Protein AF-A0A833DG82-F1 (afdb_monomer)

Mean predicted aligned error: 3.49 Å

pLDDT: mean 90.37, std 11.55, range [44.78, 98.5]

Sequence (78 aa):
MNRRKYMEFKVDVREIMEEENVDEEHRANLLGSTWAKGERKGIDAAIEFVEEKLEEQIISDKTAERIIKVLKGYRKVR

Secondary structure (DSSP, 8-state):
--HHHHHHHHHHHHHHHHHTT--HHHHHHHHHHHHHHHHHH-HHHHHHHHHHHHHTTSS-HHHHHHHHHHHHHHHTT-

Radius of gyration: 11.4 Å; Cα contacts (8 Å, |Δi|>4): 59; chains: 1; bounding box: 27×22×30 Å

Nearest PDB structures (foldseek):
  5ij8-a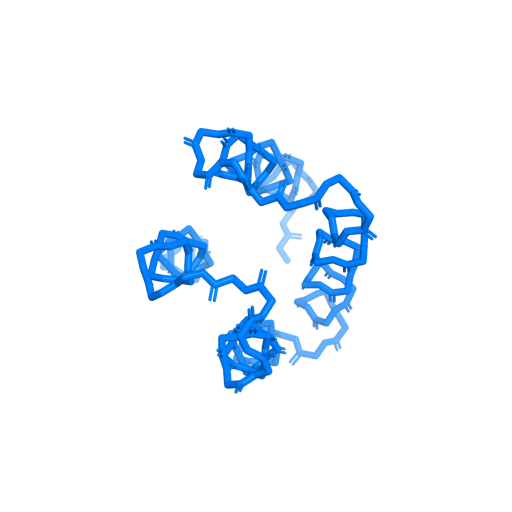ssembly1_T  TM=6.325E-01  e=1.552E+00  Homo sapiens
  7te2-assembly1_A  TM=4.872E-01  e=2.857E+00  Rhodobacter capsulatus Y262
  2odm-assembly1_A  TM=4.778E-01  e=4.212E+00  Staphylococcus aureus subsp. aureus MW2

Foldseek 3Di:
DDPVLLVVLLVQLLVLCVVQVQPPVCSCVLSVVLSVCCVPPNLVSSLVVLVVCCVVVSGDPSSSVSSNVSSVVVVVVD

Solvent-accessible surface area (backbone atoms only — not comparable to full-atom values): 4426 Å² total; per-residue (Å²): 132,62,71,68,64,55,52,53,50,54,50,55,49,49,51,50,38,61,77,65,64,48,54,74,87,49,49,62,55,54,54,52,50,36,50,54,29,28,74,75,68,32,62,66,51,19,44,54,50,44,52,51,36,35,77,71,64,67,40,51,70,70,52,40,53,53,48,45,50,53,54,55,56,66,60,72,79,112

Structure (mmCIF, N/CA/C/O backbone):
data_AF-A0A833DG82-F1
#
_entry.id   AF-A0A833DG82-F1
#
loop_
_atom_site.group_PDB
_atom_site.id
_atom_site.type_symbol
_atom_site.label_atom_id
_atom_site.label_alt_id
_atom_site.label_comp_id
_atom_site.label_asym_id
_atom_site.label_entity_id
_atom_site.label_seq_id
_atom_site.pdbx_PDB_ins_code
_atom_site.Cartn_x
_atom_site.Cartn_y
_atom_site.Cartn_z
_atom_site.occupancy
_atom_site.B_iso_or_equiv
_atom_site.auth_seq_id
_atom_site.auth_comp_id
_atom_site.auth_asym_id
_atom_site.auth_atom_id
_atom_site.pdbx_PDB_model_num
ATOM 1 N N . MET A 1 1 ? 13.127 -1.935 -14.472 1.00 60.31 1 MET A N 1
ATOM 2 C CA . MET A 1 1 ? 11.798 -1.808 -15.119 1.00 60.31 1 MET A CA 1
ATOM 3 C C . MET A 1 1 ? 11.758 -0.465 -15.851 1.00 60.31 1 MET A C 1
ATOM 5 O O . MET A 1 1 ? 12.494 0.431 -15.467 1.00 60.31 1 MET A O 1
ATOM 9 N N . ASN A 1 2 ? 11.052 -0.341 -16.982 1.00 68.38 2 ASN A N 1
ATOM 10 C CA . ASN A 1 2 ? 11.077 0.905 -17.769 1.00 68.38 2 ASN A CA 1
ATOM 11 C C . ASN A 1 2 ? 10.234 1.992 -17.068 1.00 68.38 2 ASN A C 1
ATOM 13 O O . ASN A 1 2 ? 9.149 1.694 -16.570 1.00 68.38 2 ASN A O 1
ATOM 17 N N . ARG A 1 3 ? 10.725 3.239 -17.057 1.00 67.94 3 ARG A N 1
ATOM 18 C CA . ARG A 1 3 ? 10.150 4.413 -16.376 1.00 67.94 3 ARG A CA 1
ATOM 19 C C . ARG A 1 3 ? 8.647 4.609 -16.617 1.00 67.94 3 ARG A C 1
ATOM 21 O O . ARG A 1 3 ? 7.949 4.990 -15.686 1.00 67.94 3 ARG A O 1
ATOM 28 N N . ARG A 1 4 ? 8.130 4.299 -17.814 1.00 76.69 4 ARG A N 1
ATOM 29 C CA . ARG A 1 4 ? 6.685 4.389 -18.115 1.00 76.69 4 ARG A CA 1
ATOM 30 C C . ARG A 1 4 ? 5.840 3.469 -17.228 1.00 76.69 4 ARG A C 1
ATOM 32 O O . ARG A 1 4 ? 4.903 3.933 -16.593 1.00 76.69 4 ARG A O 1
ATOM 39 N N . LYS A 1 5 ? 6.234 2.198 -17.112 1.00 70.56 5 LYS A N 1
ATOM 40 C CA . LYS A 1 5 ? 5.541 1.214 -16.264 1.00 70.56 5 LYS A CA 1
ATOM 41 C C . LYS A 1 5 ? 5.620 1.584 -14.777 1.00 70.56 5 LYS A C 1
ATOM 43 O O . LYS A 1 5 ? 4.730 1.246 -14.013 1.00 70.56 5 LYS A O 1
ATOM 48 N N . TYR A 1 6 ? 6.667 2.306 -14.363 1.00 71.69 6 TYR A N 1
ATOM 49 C CA . TYR A 1 6 ? 6.787 2.811 -12.987 1.00 71.69 6 TYR A CA 1
ATOM 50 C C . TYR A 1 6 ? 5.876 3.996 -12.684 1.00 71.69 6 TYR A C 1
ATOM 52 O O . TYR A 1 6 ? 5.503 4.186 -11.530 1.00 71.69 6 TYR A O 1
ATOM 60 N N . MET A 1 7 ? 5.524 4.795 -13.692 1.00 81.94 7 MET A N 1
ATOM 61 C CA . MET A 1 7 ? 4.545 5.869 -13.522 1.00 81.94 7 MET A CA 1
ATOM 62 C C . MET A 1 7 ? 3.129 5.301 -13.437 1.00 81.94 7 MET A C 1
ATOM 64 O O . MET A 1 7 ? 2.380 5.740 -12.575 1.00 81.94 7 MET A O 1
ATOM 68 N N . GLU A 1 8 ? 2.809 4.286 -14.248 1.00 84.50 8 GLU A N 1
ATOM 69 C CA . GLU A 1 8 ? 1.553 3.521 -14.139 1.00 84.50 8 GLU A CA 1
ATOM 70 C C . GLU A 1 8 ? 1.406 2.937 -12.720 1.00 84.50 8 GLU A C 1
ATOM 72 O O . GLU A 1 8 ? 0.420 3.214 -12.050 1.00 84.50 8 GLU A O 1
ATOM 77 N N . PHE A 1 9 ? 2.460 2.301 -12.188 1.00 84.69 9 PHE A N 1
ATOM 78 C CA . PHE A 1 9 ?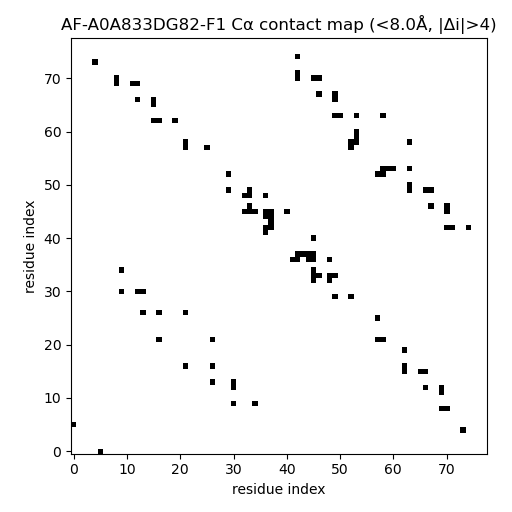 2.469 1.769 -10.817 1.00 84.69 9 PHE A CA 1
ATOM 79 C C . PHE A 1 9 ? 2.090 2.815 -9.760 1.00 84.69 9 PHE A C 1
ATOM 81 O O . PHE A 1 9 ? 1.324 2.536 -8.840 1.00 84.69 9 PHE A O 1
ATOM 88 N N . LYS A 1 10 ? 2.649 4.025 -9.864 1.00 88.44 10 LYS A N 1
ATOM 89 C CA . LYS A 1 10 ? 2.367 5.084 -8.891 1.00 88.44 10 LYS A CA 1
ATOM 90 C C . LYS A 1 10 ? 0.924 5.555 -8.939 1.00 88.44 10 LYS A C 1
ATOM 92 O O . LYS A 1 10 ? 0.393 5.928 -7.898 1.00 88.44 10 LYS A O 1
ATOM 97 N N . VAL A 1 11 ? 0.345 5.601 -10.136 1.00 92.75 11 VAL A N 1
ATOM 98 C CA . VAL A 1 11 ? -1.054 5.979 -10.324 1.00 92.75 11 VAL A CA 1
ATOM 99 C C . VAL A 1 11 ? -1.941 4.912 -9.692 1.00 92.75 11 VAL A C 1
ATOM 101 O O . VAL A 1 11 ? -2.708 5.257 -8.800 1.00 92.75 11 VAL A O 1
ATOM 104 N N . ASP A 1 12 ? -1.718 3.637 -10.019 1.00 94.06 12 ASP A N 1
ATOM 105 C CA . ASP A 1 12 ? -2.497 2.513 -9.486 1.00 94.06 12 ASP A CA 1
ATOM 106 C C . ASP A 1 12 ? -2.458 2.454 -7.949 1.00 94.06 12 ASP A C 1
ATOM 108 O O . ASP A 1 12 ? -3.486 2.315 -7.289 1.00 94.06 12 ASP A O 1
ATOM 112 N N . VAL A 1 13 ? -1.270 2.582 -7.343 1.00 94.19 13 VAL A N 1
ATOM 113 C CA . VAL A 1 13 ? -1.137 2.548 -5.876 1.00 94.19 13 VAL A CA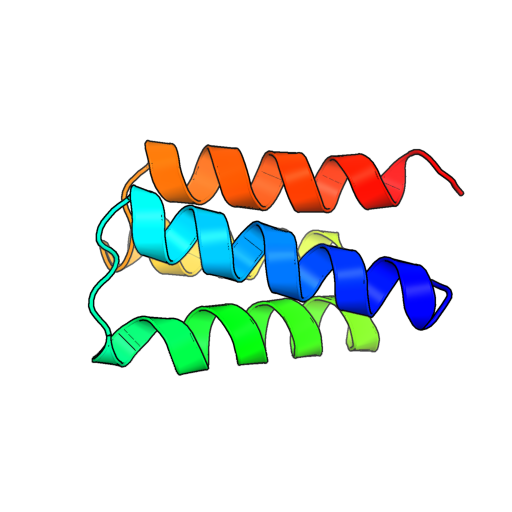 1
ATOM 114 C C . VAL A 1 13 ? -1.794 3.761 -5.224 1.00 94.19 13 VAL A C 1
ATOM 116 O O . VAL A 1 13 ? -2.389 3.626 -4.158 1.00 94.19 13 VAL A O 1
ATOM 119 N N . ARG A 1 14 ? -1.721 4.939 -5.851 1.00 95.38 14 ARG A N 1
ATOM 120 C CA . ARG A 1 14 ? -2.405 6.132 -5.344 1.00 95.38 14 ARG A CA 1
ATOM 121 C C . ARG A 1 14 ? -3.923 5.963 -5.378 1.00 95.38 14 ARG A C 1
ATOM 123 O O . ARG A 1 14 ? -4.558 6.240 -4.368 1.00 95.38 14 ARG A O 1
ATOM 130 N N . GLU A 1 15 ? -4.472 5.465 -6.481 1.00 97.00 15 GLU A N 1
ATOM 131 C CA . GLU A 1 15 ? -5.910 5.204 -6.619 1.00 97.00 15 GLU A CA 1
ATOM 132 C C . GLU A 1 15 ? -6.394 4.183 -5.581 1.00 97.00 15 GLU A C 1
ATOM 134 O O . GLU A 1 15 ? -7.397 4.413 -4.915 1.00 97.00 15 GLU A O 1
ATOM 139 N N . ILE A 1 16 ? -5.631 3.108 -5.337 1.00 97.44 16 ILE A N 1
ATOM 140 C CA . ILE A 1 16 ? -5.950 2.141 -4.273 1.00 97.44 16 ILE A CA 1
ATOM 141 C C . ILE A 1 16 ? -6.017 2.821 -2.899 1.00 97.44 16 ILE A C 1
ATOM 143 O O . ILE A 1 16 ? -6.940 2.561 -2.134 1.00 97.44 16 ILE A O 1
ATOM 147 N N . MET A 1 17 ? -5.048 3.675 -2.561 1.00 97.12 17 MET A N 1
ATOM 148 C CA . MET A 1 17 ? -5.042 4.360 -1.263 1.00 97.12 17 MET A CA 1
ATOM 149 C C . MET A 1 17 ? -6.220 5.330 -1.101 1.00 97.12 17 MET A C 1
ATOM 151 O O . MET A 1 17 ? -6.738 5.468 0.005 1.00 97.12 17 MET A O 1
ATOM 155 N N . GLU A 1 18 ? -6.629 5.996 -2.183 1.00 96.62 18 GLU A N 1
ATOM 156 C CA . GLU A 1 18 ? -7.796 6.883 -2.204 1.00 96.62 18 GLU A CA 1
ATOM 157 C C . GLU A 1 18 ? -9.099 6.091 -2.033 1.00 96.62 18 GLU A C 1
ATOM 159 O O . GLU A 1 18 ? -9.907 6.422 -1.170 1.00 96.62 18 GLU A O 1
ATOM 164 N N . GLU A 1 19 ? -9.278 5.005 -2.787 1.00 97.50 19 GLU A N 1
ATOM 165 C CA . GLU A 1 19 ? -10.477 4.160 -2.726 1.00 97.50 19 GLU A CA 1
ATOM 166 C C . GLU A 1 19 ? -10.646 3.432 -1.387 1.00 97.50 19 GLU A C 1
ATOM 168 O O . GLU A 1 19 ? -11.770 3.219 -0.930 1.00 97.50 19 GLU A O 1
ATOM 173 N N . GLU A 1 20 ? -9.541 3.030 -0.756 1.00 96.50 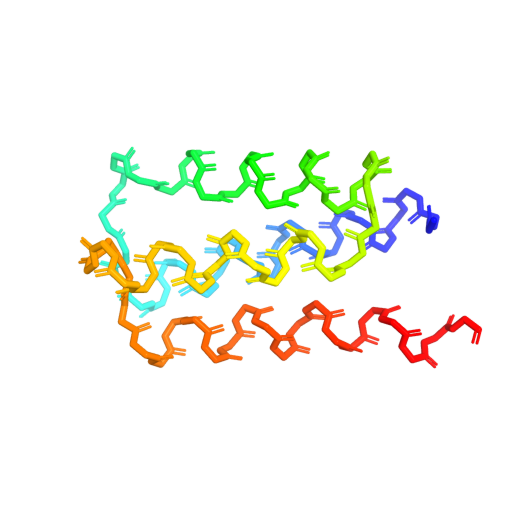20 GLU A N 1
ATOM 174 C CA . GLU A 1 20 ? -9.553 2.341 0.539 1.00 96.50 20 GLU A CA 1
ATOM 175 C C . GLU A 1 20 ? -9.492 3.307 1.736 1.00 96.50 20 GLU A C 1
ATOM 177 O O . GLU A 1 20 ? -9.400 2.853 2.873 1.00 96.50 20 GLU A O 1
ATOM 182 N N . ASN A 1 21 ? -9.560 4.625 1.504 1.00 96.19 21 ASN A N 1
ATOM 183 C CA . ASN A 1 21 ? -9.507 5.663 2.540 1.00 96.19 21 ASN A CA 1
ATOM 184 C C . ASN A 1 21 ? -8.296 5.538 3.485 1.00 96.19 21 ASN A C 1
ATOM 186 O O . ASN A 1 21 ? -8.424 5.735 4.692 1.00 96.19 21 ASN A O 1
ATOM 190 N N . VAL A 1 22 ? -7.110 5.234 2.946 1.00 96.94 22 VAL A N 1
ATOM 191 C CA . VAL A 1 22 ? -5.859 5.287 3.726 1.00 96.94 22 VAL A CA 1
ATOM 192 C C . VAL A 1 22 ? -5.66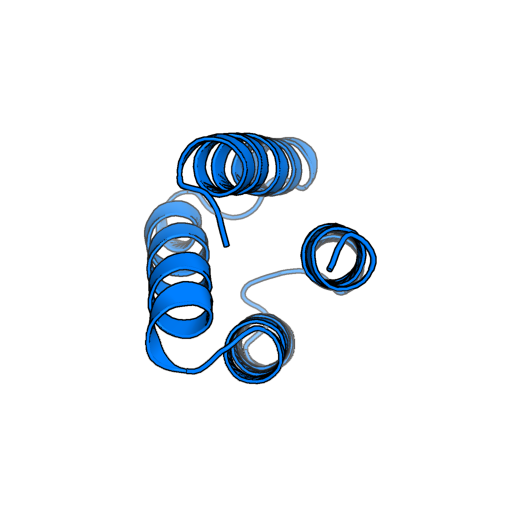4 6.712 4.239 1.00 96.94 22 VAL A C 1
ATOM 194 O O . VAL A 1 22 ? -5.890 7.654 3.475 1.00 96.94 22 VAL A O 1
ATOM 197 N N . ASP A 1 23 ? -5.229 6.886 5.488 1.00 96.88 23 ASP A N 1
ATOM 198 C CA . ASP A 1 23 ? -5.008 8.221 6.054 1.00 96.88 23 ASP A CA 1
ATOM 199 C C . ASP A 1 23 ? -4.013 9.022 5.198 1.00 96.88 23 ASP A C 1
ATOM 201 O O . ASP A 1 23 ? -2.968 8.508 4.777 1.00 96.88 23 ASP A O 1
ATOM 205 N N . GLU A 1 24 ? -4.351 10.279 4.905 1.00 94.31 24 GLU A N 1
ATOM 206 C CA . GLU A 1 24 ? -3.542 11.171 4.075 1.00 94.31 24 GLU A CA 1
ATOM 207 C C . GLU A 1 24 ? -2.117 11.323 4.615 1.00 94.31 24 GLU A C 1
ATOM 209 O O . GLU A 1 24 ? -1.174 11.393 3.817 1.00 94.31 24 GLU A O 1
ATOM 214 N N . GLU A 1 25 ? -1.939 11.280 5.942 1.00 96.56 25 GLU A N 1
ATOM 215 C CA . GLU A 1 25 ? -0.619 11.367 6.574 1.00 96.56 25 GLU A CA 1
ATOM 216 C C . GLU A 1 25 ? 0.303 10.189 6.204 1.00 96.56 25 GLU A C 1
ATOM 218 O O . GLU A 1 25 ? 1.530 10.327 6.161 1.00 96.56 25 GLU A O 1
ATOM 223 N N . HIS A 1 26 ? -0.274 9.037 5.850 1.00 96.94 26 HIS A N 1
ATOM 224 C CA . HIS A 1 26 ? 0.465 7.826 5.501 1.00 96.94 26 HIS A CA 1
ATOM 225 C C . HIS A 1 26 ? 0.687 7.661 3.994 1.00 96.94 26 HIS A C 1
ATOM 227 O O . HIS A 1 26 ? 1.672 7.035 3.587 1.00 96.94 26 HIS A O 1
ATOM 233 N N . ARG A 1 27 ? -0.163 8.251 3.140 1.00 96.25 27 ARG A N 1
ATOM 234 C CA . ARG A 1 27 ? -0.133 8.034 1.676 1.00 96.25 27 ARG A CA 1
ATOM 235 C C . ARG A 1 27 ? 1.211 8.379 1.043 1.00 96.25 27 ARG A C 1
ATOM 237 O O . ARG A 1 27 ? 1.730 7.625 0.217 1.00 96.25 27 ARG A O 1
ATOM 244 N N . ALA A 1 28 ? 1.792 9.515 1.432 1.00 95.62 28 ALA A N 1
ATOM 245 C CA . ALA A 1 28 ? 3.063 9.974 0.877 1.00 95.62 28 ALA A CA 1
ATOM 246 C C . ALA A 1 28 ? 4.214 9.019 1.227 1.00 95.62 28 ALA A C 1
ATOM 248 O O . ALA A 1 28 ? 5.026 8.679 0.359 1.00 95.62 28 ALA A O 1
ATOM 249 N N . ASN A 1 29 ? 4.263 8.553 2.480 1.00 96.44 29 ASN A N 1
ATOM 250 C CA . ASN A 1 29 ? 5.272 7.600 2.927 1.00 96.44 29 ASN A CA 1
ATOM 251 C C . ASN A 1 29 ? 5.075 6.236 2.259 1.00 96.44 29 ASN A C 1
ATOM 253 O O . ASN A 1 29 ? 6.035 5.697 1.705 1.00 96.44 29 ASN A O 1
ATOM 257 N N . LEU A 1 30 ? 3.842 5.720 2.248 1.00 96.62 30 LEU A N 1
ATOM 258 C CA . LEU A 1 30 ? 3.519 4.421 1.671 1.00 96.62 30 LEU A CA 1
ATOM 259 C C . LEU A 1 30 ? 3.896 4.378 0.186 1.00 96.62 30 LEU A C 1
ATOM 261 O O . LEU A 1 30 ? 4.644 3.495 -0.236 1.00 96.62 30 LEU A O 1
ATOM 265 N N . LEU A 1 31 ? 3.486 5.376 -0.600 1.00 95.56 31 LEU A N 1
ATOM 266 C CA . LEU A 1 31 ? 3.818 5.453 -2.023 1.00 95.56 31 LEU A CA 1
ATOM 267 C C . LEU A 1 31 ? 5.321 5.651 -2.262 1.00 95.56 31 LEU A C 1
ATOM 269 O O . LEU A 1 31 ? 5.928 4.943 -3.071 1.00 95.56 31 LEU A O 1
ATOM 273 N N . GLY A 1 32 ? 5.928 6.619 -1.568 1.00 94.69 32 GLY A N 1
ATOM 274 C CA . GLY A 1 32 ? 7.328 6.993 -1.758 1.00 94.69 32 GLY A CA 1
ATOM 275 C C . GLY A 1 32 ? 8.292 5.867 -1.391 1.00 94.69 32 GLY A C 1
ATOM 276 O O . GLY A 1 32 ? 9.205 5.555 -2.15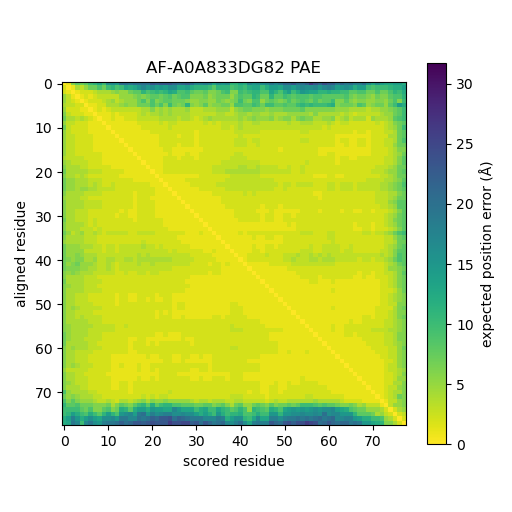9 1.00 94.69 32 GLY A O 1
ATOM 277 N N . SER A 1 33 ? 8.065 5.216 -0.254 1.00 96.19 33 SER A N 1
ATOM 278 C CA . SER A 1 33 ? 8.913 4.136 0.248 1.00 96.19 33 SER A CA 1
ATOM 279 C C . SER A 1 33 ? 8.718 2.840 -0.534 1.00 96.19 33 SER A C 1
ATOM 281 O O . SER A 1 33 ? 9.720 2.220 -0.897 1.00 96.19 33 SER A O 1
ATOM 283 N N . THR A 1 34 ? 7.477 2.470 -0.884 1.00 94.62 34 THR A N 1
ATOM 284 C CA . THR A 1 34 ? 7.214 1.297 -1.743 1.00 94.62 34 THR A CA 1
ATOM 285 C C . THR A 1 34 ? 7.926 1.457 -3.085 1.00 94.62 34 THR A C 1
ATOM 287 O O . THR A 1 34 ? 8.640 0.555 -3.529 1.00 94.62 34 THR A O 1
ATOM 290 N N . TRP A 1 35 ? 7.829 2.645 -3.696 1.00 89.81 35 TRP A N 1
ATOM 291 C CA . TRP A 1 35 ? 8.545 2.968 -4.931 1.00 89.81 35 TRP A CA 1
ATOM 292 C C . TRP A 1 35 ? 10.064 2.865 -4.759 1.00 89.81 35 TRP A C 1
ATOM 294 O O . TRP A 1 35 ? 10.743 2.184 -5.529 1.00 89.81 35 TRP A O 1
ATOM 304 N N . ALA A 1 36 ? 10.607 3.530 -3.742 1.00 92.06 36 ALA A N 1
ATOM 305 C CA . ALA A 1 36 ? 12.042 3.621 -3.539 1.00 92.06 36 ALA A CA 1
ATOM 306 C C . ALA A 1 36 ? 12.681 2.260 -3.202 1.00 92.06 36 ALA A C 1
ATOM 308 O O . ALA A 1 36 ? 13.814 1.989 -3.612 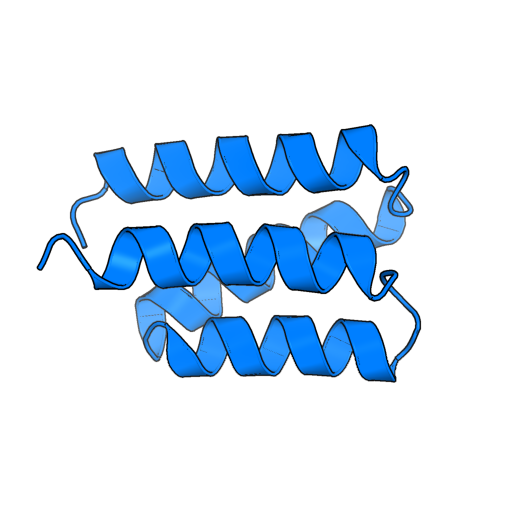1.00 92.06 36 ALA A O 1
ATOM 309 N N . LYS A 1 37 ? 11.969 1.391 -2.472 1.00 93.12 37 LYS A N 1
ATOM 310 C CA . LYS A 1 37 ? 12.394 0.010 -2.206 1.00 93.12 37 LYS A CA 1
ATOM 311 C C . LYS A 1 37 ? 12.312 -0.845 -3.470 1.00 93.12 37 LYS A C 1
ATOM 313 O O . LYS A 1 37 ? 13.311 -1.481 -3.802 1.00 93.12 37 LYS A O 1
ATOM 318 N N . GLY A 1 38 ? 11.212 -0.762 -4.220 1.00 88.62 38 GLY A N 1
ATOM 319 C CA . GLY A 1 38 ? 11.040 -1.467 -5.494 1.00 88.62 38 GLY A CA 1
ATOM 320 C C . GLY A 1 38 ? 12.149 -1.166 -6.504 1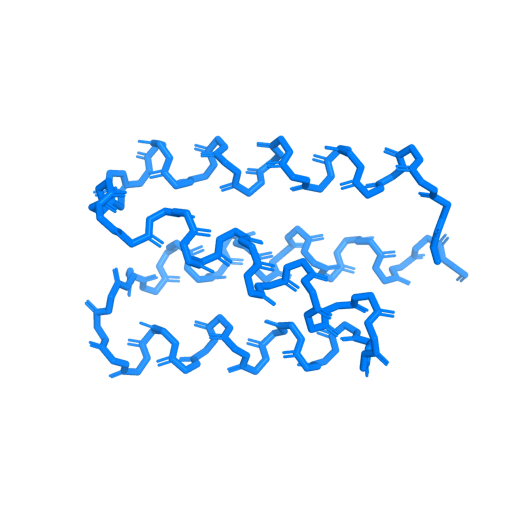.00 88.62 38 GLY A C 1
ATOM 321 O O . GLY A 1 38 ? 12.728 -2.082 -7.086 1.00 88.62 38 GLY A O 1
ATOM 322 N N . GLU A 1 39 ? 12.509 0.111 -6.652 1.00 86.38 39 GLU A N 1
ATOM 323 C CA . GLU A 1 39 ? 13.553 0.539 -7.590 1.00 86.38 39 GLU A CA 1
ATOM 324 C C . GLU A 1 39 ? 14.964 0.114 -7.184 1.00 86.38 39 GLU A C 1
ATOM 326 O O . GLU A 1 39 ? 15.760 -0.277 -8.036 1.00 86.38 39 GLU A O 1
ATOM 331 N N . ARG A 1 40 ? 15.301 0.204 -5.892 1.00 91.00 40 ARG A N 1
ATOM 332 C CA . ARG A 1 40 ? 16.679 -0.026 -5.425 1.00 91.00 40 ARG A CA 1
ATOM 333 C C . ARG A 1 40 ? 16.969 -1.473 -5.054 1.00 91.00 40 ARG A C 1
ATOM 335 O O . ARG A 1 40 ? 18.102 -1.915 -5.204 1.00 91.00 40 ARG A O 1
ATOM 342 N N . LYS A 1 41 ? 15.978 -2.172 -4.502 1.00 91.00 41 LYS A N 1
ATOM 343 C CA . LYS A 1 41 ? 16.134 -3.503 -3.895 1.00 91.00 41 LYS A CA 1
ATOM 344 C C . LYS A 1 41 ? 15.303 -4.581 -4.592 1.00 91.00 41 LYS A C 1
ATOM 346 O O . LYS A 1 41 ? 15.468 -5.756 -4.290 1.00 91.00 41 LYS A O 1
ATOM 351 N N . GLY A 1 42 ? 14.463 -4.201 -5.552 1.00 88.12 42 GLY A N 1
ATOM 352 C CA . GLY A 1 42 ? 13.588 -5.122 -6.262 1.00 88.12 42 GLY A CA 1
ATOM 353 C C . GLY A 1 42 ? 12.219 -5.264 -5.604 1.00 88.12 42 GLY A C 1
ATOM 354 O O . GLY A 1 42 ? 11.918 -4.663 -4.575 1.00 88.12 42 GLY A O 1
ATOM 355 N N . ILE A 1 43 ? 11.367 -6.051 -6.256 1.00 89.38 43 ILE A N 1
ATOM 356 C CA . ILE A 1 43 ? 9.940 -6.111 -5.944 1.00 89.38 43 ILE A CA 1
ATOM 357 C C . ILE A 1 43 ? 9.628 -6.752 -4.596 1.00 89.38 43 ILE A C 1
ATOM 359 O O . ILE A 1 43 ? 8.704 -6.307 -3.927 1.00 89.38 43 ILE A O 1
ATOM 363 N N . ASP A 1 44 ? 10.414 -7.743 -4.183 1.00 93.25 44 ASP A N 1
ATOM 364 C CA . ASP A 1 44 ? 10.193 -8.442 -2.918 1.00 93.25 44 ASP A CA 1
ATOM 365 C C . ASP A 1 44 ? 10.377 -7.470 -1.740 1.00 93.25 44 ASP A C 1
ATOM 367 O O . ASP A 1 44 ? 9.519 -7.393 -0.873 1.00 93.25 44 ASP A O 1
ATOM 371 N N . ALA A 1 45 ? 11.368 -6.574 -1.808 1.00 94.81 45 ALA A N 1
ATOM 372 C CA . ALA A 1 45 ? 11.558 -5.515 -0.812 1.00 94.81 45 ALA A CA 1
ATOM 373 C C . ALA A 1 45 ? 10.436 -4.456 -0.794 1.00 94.81 45 ALA A C 1
ATOM 375 O O . ALA A 1 45 ? 10.271 -3.742 0.196 1.00 94.81 45 ALA A O 1
ATOM 376 N N . ALA A 1 46 ? 9.701 -4.286 -1.899 1.00 94.31 46 ALA A N 1
ATOM 377 C CA . ALA A 1 46 ? 8.511 -3.438 -1.923 1.00 94.31 46 ALA A CA 1
ATOM 378 C C . ALA A 1 46 ? 7.312 -4.153 -1.285 1.00 94.31 46 ALA A C 1
ATOM 380 O O . ALA A 1 46 ? 6.558 -3.513 -0.562 1.00 94.31 46 ALA A O 1
ATOM 381 N N . ILE A 1 47 ? 7.165 -5.460 -1.526 1.00 96.06 47 ILE A N 1
ATOM 382 C CA . ILE A 1 47 ? 6.125 -6.299 -0.915 1.00 96.06 47 ILE A CA 1
ATOM 383 C C . ILE A 1 47 ? 6.324 -6.366 0.601 1.00 96.06 47 ILE A C 1
ATOM 385 O O . ILE A 1 47 ? 5.397 -6.020 1.322 1.00 96.06 47 ILE A O 1
ATOM 389 N N . GLU A 1 48 ? 7.539 -6.673 1.066 1.00 98.12 48 GLU A N 1
ATOM 390 C CA . GLU A 1 48 ? 7.888 -6.713 2.496 1.00 98.12 48 GLU A CA 1
ATOM 391 C C . GLU A 1 48 ? 7.525 -5.408 3.213 1.00 98.12 48 GLU A C 1
ATOM 393 O O . GLU A 1 48 ? 7.064 -5.410 4.345 1.00 98.12 48 GLU A O 1
ATOM 398 N N . PHE A 1 49 ? 7.702 -4.263 2.550 1.00 97.94 49 PHE A N 1
ATOM 399 C CA . PHE A 1 49 ? 7.334 -2.977 3.135 1.00 97.94 49 PHE A CA 1
ATOM 400 C C . PHE A 1 49 ? 5.824 -2.749 3.199 1.00 97.94 49 PHE A C 1
ATOM 402 O O . PHE A 1 49 ? 5.350 -2.115 4.132 1.00 97.94 49 PHE A O 1
ATOM 409 N N . VAL A 1 50 ? 5.061 -3.233 2.221 1.00 97.94 50 VAL A N 1
ATOM 410 C CA . VAL A 1 50 ? 3.594 -3.165 2.282 1.00 97.94 50 VAL A CA 1
ATOM 411 C C . VAL A 1 50 ? 3.075 -4.073 3.400 1.00 97.94 50 VAL A C 1
ATOM 413 O O . VAL A 1 50 ? 2.171 -3.672 4.125 1.00 97.94 50 VAL A O 1
ATOM 416 N N . GLU A 1 51 ? 3.681 -5.248 3.578 1.00 98.50 51 GLU A N 1
ATOM 417 C CA . GLU A 1 51 ? 3.386 -6.175 4.678 1.00 98.50 51 GLU A CA 1
ATOM 418 C C . GLU A 1 51 ? 3.751 -5.565 6.044 1.00 98.50 51 GLU A C 1
ATOM 420 O O . GLU A 1 51 ? 2.927 -5.591 6.950 1.00 98.50 51 GLU A O 1
ATOM 425 N N . GLU A 1 52 ? 4.898 -4.888 6.169 1.00 98.50 52 GLU A N 1
ATOM 426 C CA . GLU A 1 52 ? 5.278 -4.120 7.372 1.00 98.50 52 GLU A CA 1
ATOM 427 C C . GLU A 1 52 ? 4.201 -3.080 7.741 1.00 98.50 52 GLU A C 1
ATOM 429 O O . GLU A 1 52 ? 3.814 -2.958 8.901 1.00 98.50 52 GLU A O 1
ATOM 434 N N . LYS A 1 53 ? 3.654 -2.349 6.758 1.00 98.31 53 LYS A N 1
ATOM 435 C CA . LYS A 1 53 ? 2.599 -1.347 7.010 1.00 98.31 53 LYS A CA 1
ATOM 436 C C . LYS A 1 53 ? 1.244 -1.968 7.345 1.00 98.31 53 LYS A C 1
ATOM 438 O O . LYS A 1 53 ? 0.446 -1.331 8.032 1.00 98.31 53 LYS A O 1
ATOM 443 N N . LEU A 1 54 ? 0.986 -3.191 6.887 1.00 98.31 54 LEU A N 1
ATOM 444 C CA . LEU A 1 54 ? -0.162 -3.978 7.329 1.00 98.31 54 LEU A CA 1
ATOM 445 C C . LEU A 1 54 ? 0.008 -4.415 8.793 1.00 98.31 54 LEU A C 1
ATOM 447 O O . LEU A 1 54 ? -0.904 -4.226 9.592 1.00 98.31 54 LEU A O 1
ATOM 451 N N . GLU A 1 55 ? 1.178 -4.938 9.165 1.00 98.31 55 GLU A N 1
ATOM 452 C CA . GLU A 1 55 ? 1.486 -5.354 10.543 1.00 98.31 55 GLU A CA 1
ATOM 453 C C . GLU A 1 55 ? 1.410 -4.183 11.536 1.00 98.31 55 GLU A C 1
ATOM 455 O O . GLU A 1 55 ? 0.920 -4.338 12.656 1.00 98.31 55 GLU A O 1
ATOM 460 N N . GLU A 1 56 ? 1.827 -2.988 11.108 1.00 97.81 56 GLU A N 1
ATOM 461 C CA . GLU A 1 56 ? 1.696 -1.735 11.864 1.00 97.81 56 GLU A CA 1
ATOM 462 C C . GLU A 1 56 ? 0.256 -1.188 11.927 1.00 97.81 56 GLU A C 1
ATOM 464 O O . GLU A 1 56 ? 0.023 -0.172 12.578 1.00 97.81 56 GLU A O 1
ATOM 469 N N . GLN A 1 57 ? -0.711 -1.834 11.264 1.00 97.12 57 GLN A N 1
ATOM 470 C CA . GLN A 1 57 ? -2.110 -1.393 11.150 1.00 97.12 57 GLN A CA 1
ATOM 471 C C . GLN A 1 57 ? -2.280 -0.010 10.492 1.00 97.12 57 GLN A C 1
ATOM 473 O O . GLN A 1 57 ? -3.302 0.650 10.673 1.00 97.12 57 GLN A O 1
ATOM 478 N N . ILE A 1 58 ? -1.302 0.420 9.685 1.00 97.75 58 ILE A N 1
ATOM 479 C CA . ILE A 1 58 ? -1.371 1.657 8.887 1.00 97.75 58 ILE A CA 1
ATOM 480 C C . ILE A 1 58 ? -2.308 1.485 7.684 1.00 97.75 58 ILE A C 1
ATOM 482 O O . ILE A 1 58 ? -2.936 2.441 7.224 1.00 97.75 58 ILE A O 1
ATOM 486 N N . ILE A 1 59 ? -2.400 0.265 7.154 1.00 98.25 59 ILE A N 1
ATOM 487 C CA . ILE A 1 59 ? -3.303 -0.099 6.061 1.00 98.25 59 ILE A CA 1
ATOM 488 C C . ILE A 1 59 ? -4.058 -1.386 6.388 1.00 98.25 59 ILE A C 1
ATOM 490 O O . ILE A 1 59 ? -3.588 -2.214 7.160 1.00 98.25 59 ILE A O 1
ATOM 494 N N . SER A 1 60 ? -5.226 -1.565 5.768 1.00 98.19 60 SER A N 1
ATOM 495 C CA . SER A 1 60 ? -6.016 -2.794 5.904 1.00 98.19 60 SER A CA 1
ATOM 496 C C . SER A 1 60 ? -5.446 -3.946 5.070 1.00 98.19 60 SER A C 1
ATOM 498 O O . SER A 1 60 ? -4.762 -3.706 4.067 1.00 98.19 60 SER A O 1
ATOM 500 N N . ASP A 1 61 ? -5.816 -5.189 5.405 1.00 98.19 61 ASP A N 1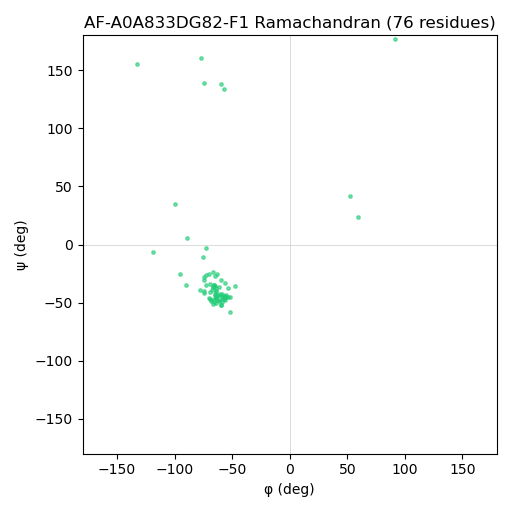
ATOM 501 C CA . ASP A 1 61 ? -5.494 -6.376 4.597 1.00 98.19 61 ASP A CA 1
ATOM 502 C C . ASP A 1 61 ? -5.903 -6.179 3.133 1.00 98.19 61 ASP A C 1
ATOM 504 O O . ASP A 1 61 ? -5.116 -6.405 2.215 1.00 98.19 61 ASP A O 1
ATOM 508 N N . LYS A 1 62 ? -7.110 -5.645 2.906 1.00 97.75 62 LYS A N 1
ATOM 509 C CA . LYS A 1 62 ? -7.641 -5.365 1.566 1.00 97.75 62 LYS A CA 1
ATOM 510 C C . LYS A 1 62 ? -6.752 -4.387 0.795 1.00 97.75 62 LYS A C 1
ATOM 512 O O . LYS A 1 62 ? -6.470 -4.602 -0.385 1.00 97.75 62 LYS A O 1
ATOM 517 N N . THR A 1 63 ? -6.292 -3.319 1.442 1.00 98.06 63 THR A N 1
ATOM 518 C CA . THR A 1 63 ? -5.379 -2.344 0.832 1.00 98.06 63 THR A CA 1
ATOM 519 C C . THR A 1 63 ? -4.043 -3.001 0.476 1.00 98.06 63 THR A C 1
ATOM 521 O O . THR A 1 63 ? -3.571 -2.860 -0.656 1.00 98.06 63 THR A O 1
ATOM 524 N N . ALA A 1 64 ? -3.455 -3.755 1.409 1.00 98.25 64 ALA A N 1
ATOM 525 C CA . ALA A 1 64 ? -2.184 -4.445 1.213 1.00 98.25 64 ALA A CA 1
ATOM 526 C C . ALA A 1 64 ? -2.263 -5.461 0.062 1.00 98.25 64 ALA A C 1
ATOM 528 O O . ALA A 1 64 ? -1.440 -5.426 -0.857 1.00 98.25 64 ALA A O 1
ATOM 529 N N . GLU A 1 65 ? -3.300 -6.301 0.037 1.00 98.12 65 GLU A N 1
ATOM 530 C CA . GLU A 1 65 ? -3.548 -7.280 -1.025 1.00 98.12 65 GLU A CA 1
ATOM 531 C C . GLU A 1 65 ? -3.621 -6.628 -2.411 1.00 98.12 65 GLU A C 1
ATOM 533 O O . GLU A 1 65 ? -3.008 -7.115 -3.371 1.00 98.12 65 GLU A O 1
ATOM 538 N N . ARG A 1 66 ? -4.340 -5.503 -2.531 1.00 97.56 66 ARG A N 1
ATOM 539 C CA . ARG A 1 66 ? -4.471 -4.764 -3.794 1.00 97.56 66 ARG A CA 1
ATOM 540 C C . ARG A 1 66 ? -3.129 -4.200 -4.260 1.00 97.56 66 ARG A C 1
ATOM 542 O O . ARG A 1 66 ? -2.773 -4.393 -5.425 1.00 97.56 66 ARG A O 1
ATOM 549 N N . ILE A 1 67 ? -2.358 -3.574 -3.370 1.00 96.25 67 ILE A N 1
ATOM 550 C CA . ILE A 1 67 ? -1.028 -3.033 -3.701 1.00 96.25 67 ILE A CA 1
ATOM 551 C C . ILE A 1 67 ? -0.070 -4.165 -4.103 1.00 96.25 67 ILE A C 1
ATOM 553 O O . ILE A 1 67 ? 0.625 -4.069 -5.118 1.00 96.25 67 ILE A O 1
ATOM 557 N N . ILE A 1 68 ? -0.064 -5.282 -3.369 1.00 95.69 68 ILE A N 1
ATOM 558 C CA . ILE A 1 68 ? 0.779 -6.449 -3.669 1.00 95.69 68 ILE A CA 1
ATOM 559 C C . ILE A 1 68 ? 0.399 -7.075 -5.016 1.00 95.69 68 ILE A C 1
ATOM 561 O O . ILE A 1 68 ? 1.277 -7.509 -5.768 1.00 95.69 68 ILE A O 1
ATOM 565 N N . LYS A 1 69 ? -0.892 -7.109 -5.365 1.00 94.75 69 LYS A N 1
ATOM 566 C CA . LYS A 1 69 ? -1.357 -7.579 -6.678 1.00 94.75 69 LYS A CA 1
ATOM 567 C C . LYS A 1 69 ? -0.816 -6.705 -7.809 1.00 94.75 69 LYS A C 1
ATOM 569 O O . LYS A 1 69 ? -0.332 -7.255 -8.801 1.00 94.75 69 LYS A O 1
ATOM 574 N N . VAL A 1 70 ? -0.845 -5.382 -7.640 1.00 92.44 70 VAL A N 1
ATOM 575 C CA . VAL A 1 70 ? -0.250 -4.424 -8.583 1.00 92.44 70 VAL A CA 1
ATOM 576 C C . VAL A 1 70 ? 1.253 -4.688 -8.720 1.00 92.44 70 VAL A C 1
ATOM 578 O O . VAL A 1 70 ? 1.723 -4.940 -9.830 1.00 92.44 70 VAL A O 1
ATOM 581 N N . LEU A 1 71 ? 1.992 -4.767 -7.606 1.00 89.81 71 LEU A N 1
ATOM 582 C CA . LEU A 1 71 ? 3.423 -5.104 -7.596 1.00 89.81 71 LEU A CA 1
ATOM 583 C C . LEU A 1 71 ? 3.691 -6.401 -8.382 1.00 89.81 71 LEU A C 1
ATOM 585 O O . LEU A 1 71 ? 4.399 -6.393 -9.390 1.00 89.81 71 LEU A O 1
ATOM 589 N N . LYS A 1 72 ? 3.064 -7.519 -8.002 1.00 88.81 72 LYS A N 1
ATOM 590 C CA . LYS A 1 72 ? 3.251 -8.826 -8.662 1.00 88.81 72 LYS A CA 1
ATOM 591 C C . LYS A 1 72 ? 2.871 -8.808 -10.149 1.00 88.81 72 LYS A C 1
ATOM 593 O O . LYS A 1 72 ? 3.487 -9.536 -10.932 1.00 88.81 72 LYS A O 1
ATOM 598 N N . GLY A 1 73 ? 1.907 -7.980 -10.553 1.00 85.06 73 GLY A N 1
ATOM 599 C CA . GLY A 1 73 ? 1.555 -7.749 -11.956 1.00 85.06 73 GLY A CA 1
ATOM 600 C C . GLY A 1 73 ? 2.732 -7.211 -12.772 1.00 85.06 73 GLY A C 1
ATOM 601 O O . GLY A 1 73 ? 3.021 -7.727 -13.853 1.00 85.06 73 GLY A O 1
ATOM 602 N N . TYR A 1 74 ? 3.496 -6.268 -12.216 1.00 74.00 74 TYR A N 1
ATOM 603 C CA . TYR A 1 74 ? 4.696 -5.729 -12.862 1.00 74.00 74 TYR A CA 1
ATOM 604 C C . TYR A 1 74 ? 5.863 -6.725 -12.933 1.00 74.00 74 TYR A C 1
ATOM 606 O O . TYR A 1 74 ? 6.678 -6.632 -13.855 1.00 74.00 74 TYR A O 1
ATOM 614 N N . ARG A 1 75 ? 5.931 -7.718 -12.028 1.00 68.06 75 ARG A N 1
ATOM 615 C CA . ARG A 1 75 ? 6.942 -8.796 -12.072 1.00 68.06 75 ARG A CA 1
ATOM 616 C C . ARG A 1 75 ? 6.803 -9.688 -13.309 1.00 68.06 75 ARG A C 1
ATOM 618 O O . ARG A 1 75 ? 7.815 -10.087 -13.872 1.00 68.06 75 ARG A O 1
ATOM 625 N N . LYS A 1 76 ? 5.569 -10.023 -13.708 1.00 58.09 76 LYS A N 1
ATOM 626 C CA . LYS A 1 76 ? 5.276 -11.040 -14.741 1.00 58.09 76 LYS A CA 1
ATOM 627 C C . LYS A 1 76 ? 5.536 -10.590 -16.181 1.00 58.09 76 LYS A C 1
ATOM 629 O O . LYS A 1 76 ? 5.505 -11.419 -17.079 1.00 58.09 76 LYS A O 1
ATOM 634 N N . VAL A 1 77 ? 5.783 -9.303 -16.419 1.00 52.66 77 VAL A N 1
ATOM 635 C CA . VAL A 1 77 ? 6.004 -8.749 -17.770 1.00 52.66 77 VAL A CA 1
ATOM 636 C C . VAL A 1 77 ? 7.500 -8.554 -18.056 1.00 52.66 77 VAL A C 1
ATOM 638 O O . VAL A 1 77 ? 7.892 -7.566 -18.686 1.00 52.66 77 VAL A O 1
ATOM 641 N N . ARG A 1 78 ? 8.338 -9.453 -17.532 1.00 44.78 78 ARG A N 1
ATOM 642 C CA . ARG A 1 78 ? 9.793 -9.448 -17.688 1.00 44.78 78 ARG A CA 1
ATOM 643 C C . ARG A 1 78 ? 10.268 -10.762 -18.284 1.00 44.78 78 ARG A C 1
ATOM 645 O O . ARG A 1 78 ? 9.706 -11.803 -17.886 1.00 44.78 78 ARG A O 1
#